Protein AF-A0A529LZF2-F1 (afdb_monomer)

Nearest PDB structures (foldseek):
  2zdi-assembly1_B-2  TM=4.852E-01  e=1.519E+00  Pyrococcus horikoshii
  6nrd-assembly1_4  TM=4.514E-01  e=8.876E+00  Homo sapiens
  2zqm-assembly1_A  TM=4.379E-01  e=7.890E+00  Thermococcus sp. JCM 11816
  6nrb-assembly1_4  TM=4.144E-01  e=8.876E+00  Homo sapiens

Structure (mmCIF, N/CA/C/O backbone):
data_AF-A0A529LZF2-F1
#
_entry.id   AF-A0A529LZF2-F1
#
loop_
_atom_site.group_PDB
_atom_site.id
_atom_site.type_symbol
_atom_site.label_atom_id
_atom_site.label_alt_id
_atom_site.label_comp_id
_atom_site.label_asym_id
_atom_site.label_entity_id
_atom_site.label_seq_id
_atom_site.pdbx_PDB_ins_code
_atom_site.Cartn_x
_atom_site.Cartn_y
_atom_site.Cartn_z
_atom_site.occupancy
_atom_site.B_iso_or_equiv
_atom_site.auth_seq_id
_atom_site.auth_comp_id
_atom_site.auth_asym_id
_atom_site.auth_atom_id
_atom_site.pdbx_PDB_model_num
ATOM 1 N N . ASP A 1 1 ? 18.436 10.288 -7.969 1.00 69.75 1 ASP A N 1
ATOM 2 C CA . ASP A 1 1 ? 17.925 9.027 -7.411 1.00 69.75 1 ASP A CA 1
ATOM 3 C C . ASP A 1 1 ? 16.428 8.947 -7.700 1.00 69.75 1 ASP A C 1
ATOM 5 O O . ASP A 1 1 ? 15.768 9.972 -7.554 1.00 69.75 1 ASP A O 1
ATOM 9 N N . ILE A 1 2 ? 15.916 7.819 -8.208 1.00 83.69 2 ILE A N 1
ATOM 10 C CA . ILE A 1 2 ? 14.491 7.667 -8.571 1.00 83.69 2 ILE A CA 1
ATOM 11 C C . ILE A 1 2 ? 13.779 6.955 -7.420 1.00 83.69 2 ILE A C 1
ATOM 13 O O . ILE A 1 2 ? 14.070 5.805 -7.110 1.00 83.69 2 ILE A O 1
ATOM 17 N N . THR A 1 3 ? 12.810 7.616 -6.784 1.00 89.38 3 THR A N 1
ATOM 18 C CA . THR A 1 3 ? 12.023 6.998 -5.705 1.00 89.38 3 THR A CA 1
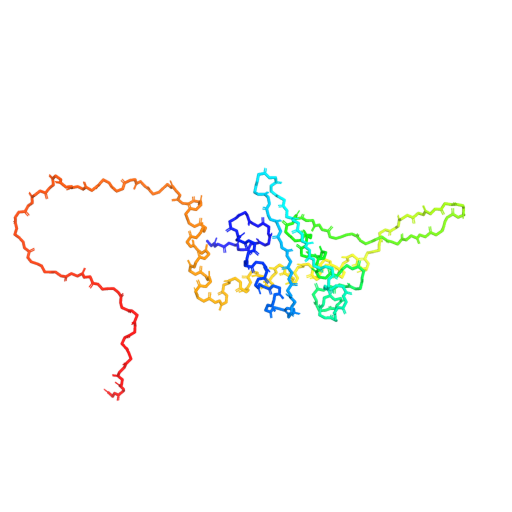ATOM 19 C C . THR A 1 3 ? 10.693 6.469 -6.241 1.00 89.38 3 THR A C 1
ATOM 21 O O . THR A 1 3 ? 9.780 7.242 -6.532 1.00 89.38 3 THR A O 1
ATOM 24 N N . ALA A 1 4 ? 10.561 5.145 -6.327 1.00 92.81 4 ALA A N 1
ATOM 25 C CA . ALA A 1 4 ? 9.322 4.470 -6.710 1.00 92.81 4 ALA A CA 1
ATOM 26 C C . ALA A 1 4 ? 8.347 4.385 -5.524 1.00 92.81 4 ALA A C 1
ATOM 28 O O . ALA A 1 4 ? 8.462 3.515 -4.662 1.00 92.81 4 ALA A O 1
ATOM 29 N N . ARG A 1 5 ? 7.396 5.323 -5.464 1.00 94.62 5 ARG A N 1
ATOM 30 C CA . ARG A 1 5 ? 6.347 5.363 -4.432 1.00 94.62 5 ARG A CA 1
ATOM 31 C C . ARG A 1 5 ? 5.035 4.820 -4.984 1.00 94.62 5 ARG A C 1
ATOM 33 O O . ARG A 1 5 ? 4.639 5.202 -6.081 1.00 94.62 5 ARG A O 1
ATOM 40 N N . LEU A 1 6 ? 4.322 4.014 -4.196 1.00 95.31 6 LEU A N 1
ATOM 41 C CA . LEU A 1 6 ? 2.918 3.698 -4.480 1.00 95.31 6 LEU A CA 1
ATOM 42 C C . LEU A 1 6 ? 2.128 5.007 -4.643 1.00 95.31 6 LEU A C 1
ATOM 44 O O . LEU A 1 6 ? 2.252 5.906 -3.812 1.00 95.31 6 LEU A O 1
ATOM 48 N N . GLY A 1 7 ? 1.371 5.114 -5.737 1.00 92.38 7 GLY A N 1
ATOM 49 C CA . GLY A 1 7 ? 0.606 6.309 -6.104 1.00 92.38 7 GLY A CA 1
ATOM 50 C C . GLY A 1 7 ? 1.356 7.300 -6.998 1.00 92.38 7 GLY A C 1
ATOM 51 O O . GLY A 1 7 ? 0.771 8.295 -7.420 1.00 92.38 7 GLY A O 1
ATOM 52 N N . ALA A 1 8 ? 2.632 7.057 -7.321 1.00 91.81 8 ALA A N 1
ATOM 53 C CA . ALA A 1 8 ? 3.347 7.904 -8.268 1.00 91.81 8 ALA A CA 1
ATOM 54 C C . ALA A 1 8 ? 2.737 7.774 -9.682 1.00 91.81 8 ALA A C 1
ATOM 56 O O . ALA A 1 8 ? 2.577 6.654 -10.169 1.00 91.81 8 ALA A O 1
ATOM 57 N N . PRO A 1 9 ? 2.439 8.889 -10.377 1.00 89.31 9 PRO A N 1
ATOM 58 C CA . PRO A 1 9 ? 1.658 8.873 -11.621 1.00 89.31 9 PRO A CA 1
ATOM 59 C C . PRO A 1 9 ? 2.379 8.199 -12.796 1.00 89.31 9 PRO A C 1
ATOM 61 O O . PRO A 1 9 ? 1.740 7.794 -13.761 1.00 89.31 9 PRO A O 1
ATOM 64 N N . TRP A 1 10 ? 3.705 8.075 -12.714 1.00 90.75 10 TRP A N 1
ATOM 65 C CA . TRP A 1 10 ? 4.535 7.416 -13.720 1.00 90.75 10 TRP A CA 1
ATOM 66 C C . TRP A 1 10 ? 4.584 5.891 -13.562 1.00 90.75 10 TRP A C 1
ATOM 68 O O . TRP A 1 10 ? 5.069 5.203 -14.456 1.00 90.75 10 TRP A O 1
ATOM 78 N N . ILE A 1 11 ? 4.107 5.351 -12.436 1.00 93.62 11 ILE A N 1
ATOM 79 C CA . ILE A 1 11 ? 4.094 3.909 -12.195 1.00 93.62 11 ILE A CA 1
ATOM 80 C C . ILE A 1 11 ? 2.854 3.309 -12.863 1.00 93.62 11 ILE A C 1
ATOM 82 O O . ILE A 1 11 ? 1.737 3.718 -12.548 1.00 93.62 11 ILE A O 1
ATOM 86 N N . PRO A 1 12 ? 3.003 2.317 -13.754 1.00 94.12 12 PRO A N 1
ATOM 87 C CA . PRO A 1 12 ? 1.859 1.652 -14.362 1.00 94.12 12 PRO A CA 1
ATOM 88 C C . PRO A 1 12 ? 1.051 0.833 -13.345 1.00 94.12 12 PRO A C 1
ATOM 90 O O . PRO A 1 12 ? 1.609 0.158 -12.480 1.00 94.12 12 PRO A O 1
ATOM 93 N N . ALA A 1 13 ? -0.276 0.789 -13.506 1.00 95.25 13 ALA A N 1
ATOM 94 C CA . ALA A 1 13 ? -1.140 -0.062 -12.678 1.00 95.25 13 ALA A CA 1
ATOM 95 C C . ALA A 1 13 ? -0.770 -1.555 -12.773 1.00 95.25 13 ALA A C 1
ATOM 97 O O . ALA A 1 13 ? -0.900 -2.289 -11.795 1.00 95.25 13 ALA A O 1
ATOM 98 N N . THR A 1 14 ? -0.244 -1.994 -13.921 1.00 96.31 14 THR A N 1
ATOM 99 C CA . THR A 1 14 ? 0.232 -3.367 -14.139 1.00 96.31 14 THR A CA 1
ATOM 100 C C . THR A 1 14 ? 1.352 -3.768 -13.187 1.00 96.31 14 THR A C 1
ATOM 102 O O . THR A 1 14 ? 1.396 -4.917 -12.762 1.00 96.31 14 THR A O 1
ATOM 105 N N . ASP A 1 15 ? 2.235 -2.837 -12.821 1.00 97.31 15 ASP A N 1
ATOM 106 C CA . ASP A 1 15 ? 3.330 -3.102 -11.885 1.00 97.31 15 ASP A CA 1
ATOM 107 C C . ASP A 1 15 ? 2.811 -3.290 -10.463 1.00 97.31 15 ASP A C 1
ATOM 109 O O . ASP A 1 15 ? 3.283 -4.157 -9.736 1.00 97.31 15 ASP A O 1
ATOM 113 N N . VAL A 1 16 ? 1.782 -2.535 -10.079 1.00 97.62 16 VAL A N 1
ATOM 114 C CA . VAL A 1 16 ? 1.139 -2.705 -8.774 1.00 97.62 16 VAL A CA 1
ATOM 115 C C . VAL A 1 16 ? 0.395 -4.045 -8.705 1.00 97.62 16 VAL A C 1
ATOM 117 O O . VAL A 1 16 ? 0.478 -4.741 -7.695 1.00 97.62 16 VAL A O 1
ATOM 120 N N . VAL A 1 17 ? -0.278 -4.453 -9.788 1.00 98.06 17 VAL A N 1
ATOM 121 C CA . VAL A 1 17 ? -0.912 -5.782 -9.885 1.00 98.06 17 VAL A CA 1
ATOM 122 C C . VAL A 1 17 ? 0.133 -6.900 -9.804 1.00 98.06 17 VAL A C 1
ATOM 124 O O . VAL A 1 17 ? -0.060 -7.857 -9.055 1.00 98.06 17 VAL A O 1
ATOM 127 N N . ALA A 1 18 ? 1.249 -6.776 -10.530 1.00 98.19 18 ALA A N 1
ATOM 128 C CA . ALA A 1 18 ? 2.340 -7.750 -10.498 1.00 98.19 18 ALA A CA 1
ATOM 129 C C . ALA A 1 18 ? 2.960 -7.864 -9.100 1.00 98.19 18 ALA A C 1
ATOM 131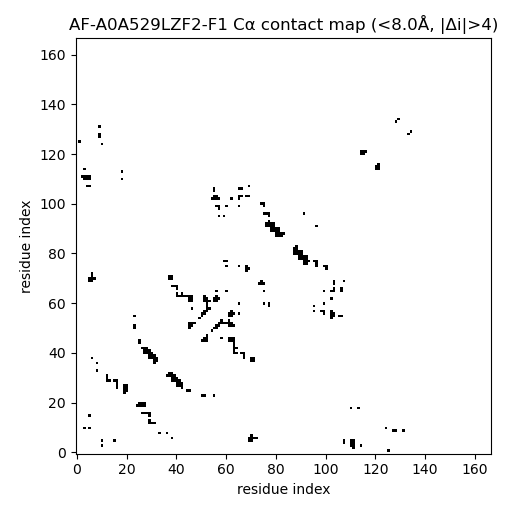 O O . ALA A 1 18 ? 3.126 -8.972 -8.596 1.00 98.19 18 ALA A O 1
ATOM 132 N N . PHE A 1 19 ? 3.195 -6.734 -8.427 1.00 98.25 19 PHE A N 1
ATOM 133 C CA . PHE A 1 19 ? 3.676 -6.721 -7.050 1.00 98.25 19 PHE A CA 1
ATOM 134 C C . PHE A 1 19 ? 2.754 -7.506 -6.113 1.00 98.25 19 PHE A C 1
ATOM 136 O O . PHE A 1 19 ? 3.232 -8.334 -5.340 1.00 98.25 19 PHE A O 1
ATOM 143 N N . VAL A 1 20 ? 1.437 -7.294 -6.183 1.00 98.12 20 VAL A N 1
ATOM 144 C CA . VAL A 1 20 ? 0.476 -8.015 -5.328 1.00 98.12 20 VAL A CA 1
ATOM 145 C C . VAL A 1 20 ? 0.438 -9.506 -5.659 1.00 98.12 20 VAL A C 1
ATOM 147 O O . VAL A 1 20 ? 0.395 -10.336 -4.749 1.00 98.12 20 VAL A O 1
ATOM 150 N N . LYS A 1 21 ? 0.528 -9.861 -6.943 1.00 97.69 21 LYS A N 1
ATOM 151 C CA . LYS A 1 21 ? 0.598 -11.259 -7.372 1.00 97.69 21 LYS A CA 1
ATOM 152 C C . LYS A 1 21 ? 1.850 -11.958 -6.841 1.00 97.69 21 LYS A C 1
ATOM 154 O O . LYS A 1 21 ? 1.739 -13.059 -6.313 1.00 97.69 21 LYS A O 1
ATOM 159 N N . GLU A 1 22 ? 3.014 -11.323 -6.935 1.00 97.56 22 GLU A N 1
ATOM 160 C CA . GLU A 1 22 ? 4.291 -11.894 -6.486 1.00 97.56 22 GLU A CA 1
ATOM 161 C C . GLU A 1 22 ? 4.422 -11.938 -4.956 1.00 97.56 22 GLU A C 1
ATOM 163 O O . GLU A 1 22 ? 4.930 -12.916 -4.414 1.00 97.56 22 GLU A O 1
ATOM 168 N N . SER A 1 23 ? 3.956 -10.905 -4.248 1.00 96.19 23 SER A N 1
ATOM 169 C CA . SER A 1 23 ? 4.118 -10.793 -2.789 1.00 96.19 23 SER A CA 1
ATOM 170 C C . SER A 1 23 ? 3.032 -11.505 -1.982 1.00 96.19 23 SER A C 1
ATOM 172 O O . SER A 1 23 ? 3.300 -11.961 -0.872 1.00 96.19 23 SER A O 1
ATOM 174 N N . MET A 1 24 ? 1.808 -11.592 -2.511 1.00 96.25 24 MET A N 1
ATOM 175 C CA . MET A 1 24 ? 0.643 -12.107 -1.779 1.00 96.25 24 MET A CA 1
ATOM 176 C C . MET A 1 24 ? -0.022 -13.303 -2.469 1.00 96.25 24 MET A C 1
ATOM 178 O O . MET A 1 24 ? -0.969 -13.862 -1.918 1.00 96.25 24 MET A O 1
ATOM 182 N N . GLY A 1 25 ? 0.422 -13.688 -3.672 1.00 95.88 25 GLY A N 1
ATOM 183 C CA . GLY A 1 25 ? -0.176 -14.789 -4.433 1.00 95.88 25 GLY A CA 1
ATOM 184 C C . GLY A 1 25 ? -1.605 -14.507 -4.911 1.00 95.88 25 GLY A C 1
ATOM 185 O O . GLY A 1 25 ? -2.349 -15.443 -5.193 1.00 95.88 25 GLY A O 1
ATOM 186 N N . ALA A 1 26 ? -2.011 -13.235 -4.971 1.00 95.88 26 ALA A N 1
ATOM 187 C CA . ALA A 1 26 ? -3.382 -12.830 -5.262 1.00 95.88 26 ALA A CA 1
ATOM 188 C C . ALA A 1 26 ? -3.474 -12.022 -6.559 1.00 95.88 26 ALA A C 1
ATOM 190 O O . ALA A 1 26 ? -2.678 -11.119 -6.809 1.00 95.88 26 ALA A O 1
ATOM 191 N N . GLU A 1 27 ? -4.492 -12.303 -7.368 1.00 95.50 27 GLU A N 1
ATOM 192 C CA . GLU A 1 27 ? -4.816 -11.493 -8.542 1.00 95.50 27 GLU A CA 1
ATOM 193 C C . GLU A 1 27 ? -5.820 -10.420 -8.153 1.00 95.50 27 GLU A C 1
ATOM 195 O O . GLU A 1 27 ? -6.852 -10.748 -7.580 1.00 95.50 27 GLU A O 1
ATOM 200 N N . ILE A 1 28 ? -5.531 -9.155 -8.455 1.00 96.88 28 ILE A N 1
ATOM 201 C CA . ILE A 1 28 ? -6.375 -7.994 -8.138 1.00 96.88 28 ILE A CA 1
ATOM 202 C C . ILE A 1 28 ? -6.618 -7.156 -9.395 1.00 96.88 28 ILE A C 1
ATOM 204 O O . ILE A 1 28 ? -5.915 -7.318 -10.394 1.00 96.88 28 ILE A O 1
ATOM 208 N N . LYS A 1 29 ? -7.571 -6.219 -9.339 1.00 97.44 29 LYS A N 1
ATOM 209 C CA . LYS A 1 29 ? -7.741 -5.204 -10.389 1.00 97.44 29 LYS A CA 1
ATOM 210 C C . LYS A 1 29 ? -7.473 -3.815 -9.834 1.00 97.44 29 LYS A C 1
ATOM 212 O O . LYS A 1 29 ? -7.839 -3.503 -8.701 1.00 97.44 29 LYS A O 1
ATOM 217 N N . ILE A 1 30 ? -6.815 -2.989 -10.639 1.00 95.69 30 ILE A N 1
ATOM 218 C CA . ILE A 1 30 ? -6.505 -1.601 -10.307 1.00 95.69 30 ILE A CA 1
ATOM 219 C C . ILE A 1 30 ? -6.906 -0.726 -11.483 1.00 95.69 30 ILE A C 1
ATOM 221 O O . ILE A 1 30 ? -6.522 -0.994 -12.622 1.00 95.69 30 ILE A O 1
ATOM 225 N N . HIS A 1 31 ? -7.629 0.344 -11.180 1.00 92.88 31 HIS A N 1
ATOM 226 C CA . HIS A 1 31 ? -7.957 1.403 -12.122 1.00 92.88 31 HIS A CA 1
ATOM 227 C C . HIS A 1 31 ? -7.250 2.685 -11.680 1.00 92.88 31 HIS A C 1
ATOM 229 O O . HIS A 1 31 ? -7.417 3.124 -10.543 1.00 92.88 31 HIS A O 1
ATOM 235 N N . HIS A 1 32 ? -6.447 3.265 -12.568 1.00 91.31 32 HIS A N 1
ATOM 236 C CA . HIS A 1 32 ? -5.792 4.555 -12.359 1.00 91.31 32 HIS A CA 1
ATOM 237 C C . HIS A 1 32 ? -6.465 5.587 -13.260 1.00 91.31 32 HIS A C 1
ATOM 239 O O . HIS A 1 32 ? -6.605 5.343 -14.458 1.00 91.31 32 HIS A O 1
ATOM 245 N N . MET A 1 33 ? -6.880 6.712 -12.681 1.00 88.31 33 MET A N 1
ATOM 246 C CA . MET A 1 33 ? -7.426 7.867 -13.393 1.00 88.31 33 MET A CA 1
ATOM 247 C C . MET A 1 33 ? -6.425 9.025 -13.270 1.00 88.31 33 MET A C 1
ATOM 249 O O . MET A 1 33 ? -6.472 9.762 -12.276 1.00 88.31 33 MET A O 1
ATOM 253 N N . PRO A 1 34 ? -5.490 9.179 -14.229 1.00 81.56 34 PRO A N 1
ATOM 254 C CA . PRO A 1 34 ? -4.432 10.185 -14.153 1.00 81.56 34 PRO A CA 1
ATOM 255 C C . PRO A 1 34 ? -4.965 11.616 -14.016 1.00 81.56 34 PRO A C 1
ATOM 257 O O . PRO A 1 34 ? -4.374 12.424 -13.304 1.00 81.56 34 PRO A O 1
ATOM 260 N N . GLU A 1 35 ? -6.104 11.922 -14.642 1.00 81.19 35 GLU A N 1
ATOM 261 C CA . GLU A 1 35 ? -6.732 13.250 -14.648 1.00 81.19 35 GLU A CA 1
ATOM 262 C C . GLU A 1 35 ? -7.224 13.671 -13.259 1.00 81.19 35 GLU A C 1
ATOM 264 O O . GLU A 1 35 ? -7.315 14.860 -12.959 1.00 81.19 35 GLU A O 1
ATOM 269 N N . LEU A 1 36 ? -7.545 12.691 -12.412 1.00 81.62 36 LEU A N 1
ATOM 270 C CA . LEU A 1 36 ? -8.044 12.892 -11.053 1.00 81.62 36 LEU A CA 1
ATOM 271 C C . LEU A 1 36 ? -7.005 12.527 -9.988 1.00 81.62 36 LEU A C 1
ATOM 273 O O . LEU A 1 36 ? -7.321 12.574 -8.799 1.00 81.62 36 LEU A O 1
ATOM 277 N N . ALA A 1 37 ? -5.797 12.130 -10.408 1.00 83.12 37 ALA A N 1
ATOM 278 C CA . ALA A 1 37 ? -4.753 11.577 -9.548 1.00 83.12 37 ALA A CA 1
ATOM 279 C C . ALA A 1 37 ? -5.292 10.507 -8.576 1.00 83.12 37 ALA A C 1
ATOM 281 O O . ALA A 1 37 ? -4.889 10.446 -7.412 1.00 83.12 37 ALA A O 1
ATOM 282 N N . SER A 1 38 ? -6.246 9.693 -9.039 1.00 89.44 38 SER A N 1
ATOM 283 C CA . SER A 1 38 ? -7.001 8.777 -8.188 1.00 89.44 38 SER A CA 1
ATOM 284 C C . SER A 1 38 ? -6.833 7.327 -8.620 1.00 89.44 38 SER A C 1
ATOM 286 O O . SER A 1 38 ? -6.703 6.999 -9.803 1.00 89.44 38 SER A O 1
ATOM 288 N N . TRP A 1 39 ? -6.822 6.447 -7.622 1.00 95.44 39 TRP A N 1
ATOM 289 C CA . TRP A 1 39 ? -6.635 5.016 -7.801 1.00 95.44 39 TRP A CA 1
ATOM 290 C C . TRP A 1 39 ? -7.782 4.255 -7.146 1.00 95.44 39 TRP A C 1
ATOM 292 O O . TRP A 1 39 ? -8.065 4.439 -5.959 1.00 95.44 39 TRP A O 1
ATOM 302 N N . THR A 1 40 ? -8.410 3.355 -7.895 1.00 95.69 40 THR A N 1
ATOM 303 C CA . THR A 1 40 ? -9.388 2.394 -7.377 1.00 95.69 40 THR A CA 1
ATOM 304 C C . THR A 1 40 ? -8.764 1.007 -7.335 1.00 95.69 40 THR A C 1
ATOM 306 O O . THR A 1 40 ? -8.148 0.564 -8.303 1.00 95.69 40 THR A O 1
ATOM 309 N N . VAL A 1 41 ? -8.926 0.326 -6.201 1.00 97.19 41 VAL A N 1
ATOM 310 C CA . VAL A 1 41 ? -8.357 -0.999 -5.943 1.00 97.19 41 VAL A CA 1
ATOM 311 C C . VAL A 1 41 ? -9.485 -1.988 -5.684 1.00 97.19 41 VAL A C 1
ATOM 313 O O . VAL A 1 41 ? -10.217 -1.863 -4.704 1.00 97.19 41 VAL A O 1
ATOM 316 N N . GLU A 1 42 ? -9.594 -3.005 -6.530 1.00 97.50 42 GLU A N 1
ATOM 317 C CA . GLU A 1 42 ? -10.486 -4.146 -6.339 1.00 97.50 42 GLU A CA 1
ATOM 318 C C . GLU A 1 42 ? -9.670 -5.339 -5.832 1.00 97.50 42 GLU A C 1
ATOM 320 O O . GLU A 1 42 ? -9.123 -6.137 -6.600 1.00 97.50 42 GLU A O 1
ATOM 325 N N . ALA A 1 43 ? -9.559 -5.429 -4.506 1.00 96.19 43 ALA A N 1
ATOM 326 C CA . ALA A 1 43 ? -8.733 -6.425 -3.823 1.00 96.19 43 ALA A CA 1
ATOM 327 C C . ALA A 1 43 ? -9.409 -7.004 -2.566 1.00 96.19 43 ALA A C 1
ATOM 329 O O . ALA A 1 43 ? -8.741 -7.334 -1.583 1.00 96.19 43 ALA A O 1
ATOM 330 N N . ARG A 1 44 ? -10.746 -7.113 -2.570 1.00 94.19 44 ARG A N 1
ATOM 331 C CA . ARG A 1 44 ? -11.542 -7.621 -1.433 1.00 94.19 44 ARG A CA 1
ATOM 332 C C . ARG A 1 44 ? -11.113 -9.026 -0.992 1.00 94.19 44 ARG A C 1
ATOM 334 O O . ARG A 1 44 ? -11.133 -9.332 0.193 1.00 94.19 44 ARG A O 1
ATOM 341 N N . GLN A 1 45 ? -10.653 -9.837 -1.936 1.00 94.88 45 GLN A N 1
ATOM 342 C CA . GLN A 1 45 ? -10.092 -11.168 -1.734 1.00 94.88 45 GLN A CA 1
ATOM 343 C C . GLN A 1 45 ? -8.891 -11.211 -0.789 1.00 94.88 45 GLN A C 1
ATOM 345 O O . GLN A 1 45 ? -8.689 -12.216 -0.113 1.00 94.88 45 GLN A O 1
ATOM 350 N N . LEU A 1 46 ? -8.142 -10.112 -0.659 1.00 95.94 46 LEU A N 1
ATOM 351 C CA . LEU A 1 46 ? -7.062 -10.020 0.322 1.00 95.94 46 LEU A CA 1
ATOM 352 C C . LEU A 1 46 ? -7.582 -10.039 1.769 1.00 95.94 46 LEU A C 1
ATOM 354 O O . LEU A 1 46 ? -6.829 -10.375 2.673 1.00 95.94 46 LEU A O 1
ATOM 358 N N . GLY A 1 47 ? -8.858 -9.719 2.000 1.00 96.00 47 GLY A N 1
ATOM 359 C CA . GLY A 1 47 ? -9.493 -9.833 3.314 1.00 96.00 47 GLY A CA 1
ATOM 360 C C . GLY A 1 47 ? -9.824 -11.270 3.732 1.00 96.00 47 GLY A C 1
ATOM 361 O O . GLY A 1 47 ? -10.225 -11.483 4.871 1.00 96.00 47 GLY A O 1
ATOM 362 N N . TRP A 1 48 ? -9.669 -12.257 2.843 1.00 95.31 48 TRP A N 1
ATOM 363 C CA . TRP A 1 48 ? -9.994 -13.665 3.122 1.00 95.31 48 TRP A CA 1
ATOM 364 C C . TRP A 1 48 ? -8.768 -14.577 3.191 1.00 95.31 48 TRP A C 1
ATOM 366 O O . TRP A 1 48 ? -8.907 -15.765 3.472 1.00 95.31 48 TRP A O 1
ATOM 376 N N . ILE A 1 49 ? -7.571 -14.044 2.937 1.00 95.75 49 ILE A N 1
ATOM 377 C CA . ILE A 1 49 ? -6.321 -14.806 2.978 1.00 95.75 49 ILE A CA 1
ATOM 378 C C . ILE A 1 49 ? -5.445 -14.322 4.132 1.00 95.75 49 ILE A C 1
ATOM 380 O O . ILE A 1 49 ? -5.341 -13.122 4.385 1.00 95.75 49 ILE A O 1
ATOM 384 N N . ALA A 1 50 ? -4.754 -15.251 4.793 1.00 95.19 50 ALA A N 1
ATOM 385 C CA . ALA A 1 50 ? -3.895 -14.939 5.938 1.00 95.19 50 ALA A CA 1
ATOM 386 C C . ALA A 1 50 ? -2.784 -13.930 5.591 1.00 95.19 50 ALA A C 1
ATOM 388 O O . ALA A 1 50 ? -2.467 -13.046 6.387 1.00 95.19 50 ALA A O 1
ATOM 389 N N . ALA A 1 51 ? -2.237 -14.006 4.372 1.00 96.06 51 ALA A N 1
ATOM 390 C CA . ALA A 1 51 ? -1.253 -13.039 3.892 1.00 96.06 51 ALA A CA 1
ATOM 391 C C . ALA A 1 51 ? -1.801 -11.599 3.936 1.00 96.06 51 ALA A C 1
ATOM 393 O O . ALA A 1 51 ? -1.102 -10.679 4.352 1.00 96.06 51 ALA A O 1
ATOM 394 N N . GLY A 1 52 ? -3.068 -11.394 3.569 1.00 96.19 52 GLY A N 1
ATOM 395 C CA . GLY A 1 52 ? -3.681 -10.072 3.489 1.00 96.19 52 GLY A CA 1
ATOM 396 C C . GLY A 1 52 ? -4.221 -9.538 4.818 1.00 96.19 52 GLY A C 1
ATOM 397 O O . GLY A 1 52 ? -4.326 -8.323 4.967 1.00 96.19 52 GLY A O 1
ATOM 398 N N . THR A 1 53 ? -4.511 -10.399 5.796 1.00 97.44 53 THR A N 1
ATOM 399 C CA . THR A 1 53 ? -5.032 -9.997 7.118 1.00 97.44 53 THR A CA 1
ATOM 400 C C . THR A 1 53 ? -3.999 -10.047 8.243 1.00 97.44 53 THR A C 1
ATOM 402 O O . THR A 1 53 ? -4.264 -9.540 9.329 1.00 97.44 53 THR A O 1
ATOM 405 N N . SER A 1 54 ? -2.817 -10.623 8.004 1.00 95.44 54 SER A N 1
ATOM 406 C CA . SER A 1 54 ? -1.757 -10.726 9.013 1.00 95.44 54 SER A CA 1
ATOM 407 C C . SER A 1 54 ? -0.408 -10.229 8.504 1.00 95.44 54 SER A C 1
ATOM 409 O O . SER A 1 54 ? 0.231 -9.380 9.129 1.00 95.44 54 SER A O 1
ATOM 411 N N . GLU A 1 55 ? 0.061 -10.716 7.355 1.00 97.25 55 GLU A N 1
ATOM 412 C CA . GLU A 1 55 ? 1.407 -10.376 6.892 1.00 97.25 55 GLU A CA 1
ATOM 413 C C . GLU A 1 55 ? 1.487 -8.953 6.321 1.00 97.25 55 GLU A C 1
ATOM 415 O O . GLU A 1 55 ? 2.403 -8.192 6.666 1.00 97.25 55 GLU A O 1
ATOM 420 N N . TRP A 1 56 ? 0.535 -8.621 5.452 1.00 98.12 56 TRP A N 1
ATOM 421 C CA . TRP A 1 56 ? 0.469 -7.390 4.662 1.00 98.12 56 TRP A CA 1
ATOM 422 C C . TRP A 1 56 ? -0.638 -6.436 5.114 1.00 98.12 56 TRP A C 1
ATOM 424 O O . TRP A 1 56 ? -0.752 -5.333 4.586 1.00 98.12 56 TRP A O 1
ATOM 434 N N . GLY A 1 57 ? -1.432 -6.845 6.098 1.00 98.00 57 GLY A N 1
ATOM 435 C CA . GLY A 1 57 ? -2.487 -6.040 6.693 1.00 98.00 57 GLY A CA 1
ATOM 436 C C . GLY A 1 57 ? -2.791 -6.471 8.1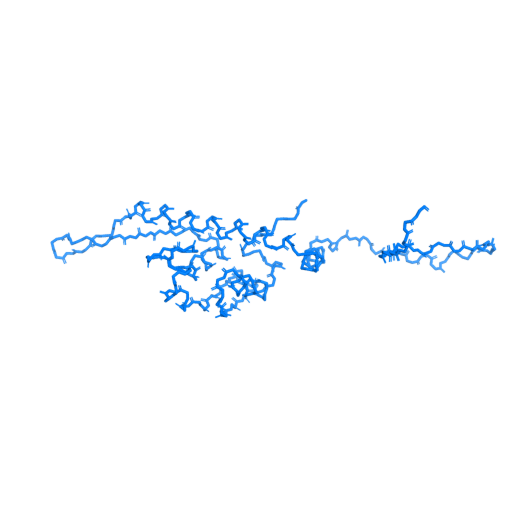15 1.00 98.00 57 GLY A C 1
ATOM 437 O O . GLY A 1 57 ? -2.002 -7.175 8.747 1.00 98.00 57 GLY A O 1
ATOM 438 N N . THR A 1 58 ? -3.930 -6.010 8.608 1.00 98.00 58 THR A N 1
ATOM 439 C CA . THR A 1 58 ? -4.505 -6.411 9.891 1.00 98.00 58 THR A CA 1
ATOM 440 C C . THR A 1 58 ? -5.912 -6.954 9.662 1.00 98.00 58 THR A C 1
ATOM 442 O O . THR A 1 58 ? -6.496 -6.767 8.592 1.00 98.00 58 THR A O 1
ATOM 445 N N . GLU A 1 59 ? -6.490 -7.599 10.674 1.00 96.00 59 GLU A N 1
ATOM 446 C CA . GLU A 1 59 ? -7.874 -8.083 10.615 1.00 96.00 59 GLU A CA 1
ATOM 447 C C . GLU 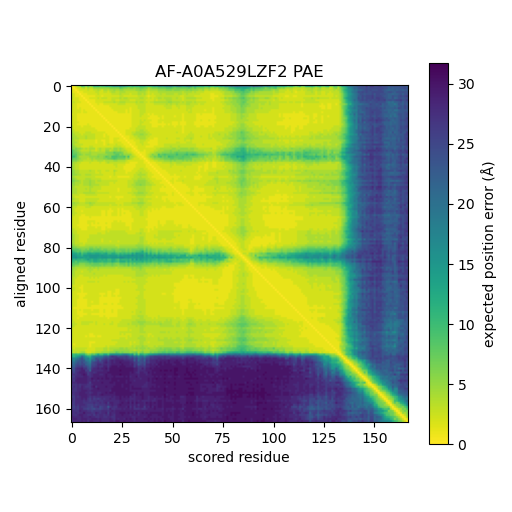A 1 59 ? -8.872 -6.945 10.340 1.00 96.00 59 GLU A C 1
ATOM 449 O O . GLU A 1 59 ? -9.837 -7.115 9.601 1.00 96.00 59 GLU A O 1
ATOM 454 N N . ARG A 1 60 ? -8.603 -5.753 10.885 1.00 96.75 60 ARG A N 1
ATOM 455 C CA . ARG A 1 60 ? -9.473 -4.572 10.771 1.00 96.75 60 ARG A CA 1
ATOM 456 C C . ARG A 1 60 ? -9.138 -3.644 9.604 1.00 96.75 60 ARG A C 1
ATOM 458 O O . ARG A 1 60 ? -9.881 -2.695 9.359 1.00 96.75 60 ARG A O 1
ATOM 465 N N . ARG A 1 61 ? -8.010 -3.870 8.929 1.00 98.06 61 ARG A N 1
ATOM 466 C CA . ARG A 1 61 ? -7.574 -3.123 7.746 1.00 98.06 61 ARG A CA 1
ATOM 467 C C . ARG A 1 61 ? -6.716 -4.033 6.877 1.00 98.06 61 ARG A C 1
ATOM 469 O O . ARG A 1 61 ? -5.495 -4.113 7.045 1.00 98.06 61 ARG A O 1
ATOM 476 N N . HIS A 1 62 ? -7.359 -4.760 5.973 1.00 98.38 62 HIS A N 1
ATOM 477 C CA . HIS A 1 62 ? -6.670 -5.781 5.189 1.00 98.38 62 HIS A CA 1
ATOM 478 C C . HIS A 1 62 ? -5.759 -5.150 4.121 1.00 98.38 62 HIS A C 1
ATOM 480 O O . HIS A 1 62 ? -5.882 -3.976 3.767 1.00 98.38 62 HIS A O 1
ATOM 486 N N . ALA A 1 63 ? -4.845 -5.941 3.558 1.00 98.31 63 ALA A N 1
ATOM 487 C CA . ALA A 1 63 ? -3.803 -5.464 2.645 1.00 98.31 63 ALA A CA 1
ATOM 488 C C . ALA A 1 63 ? -4.335 -4.710 1.412 1.00 98.31 63 ALA A C 1
ATOM 490 O O . ALA A 1 63 ? -3.689 -3.788 0.927 1.00 98.31 63 ALA A O 1
ATOM 491 N N . GLY A 1 64 ? -5.528 -5.063 0.923 1.00 98.12 64 GLY A N 1
ATOM 492 C CA . GLY A 1 64 ? -6.182 -4.365 -0.189 1.00 98.12 64 GLY A CA 1
ATOM 493 C C . GLY A 1 64 ? -6.601 -2.936 0.163 1.00 98.12 64 GLY A C 1
ATOM 494 O O . GLY A 1 64 ? -6.424 -2.027 -0.645 1.00 98.12 64 GLY A O 1
ATOM 495 N N . GLU A 1 65 ? -7.091 -2.717 1.385 1.00 98.44 65 GLU A N 1
ATOM 496 C CA . GLU A 1 65 ? -7.409 -1.376 1.881 1.00 98.44 65 GLU A CA 1
ATOM 497 C C . GLU A 1 65 ? -6.140 -0.562 2.125 1.00 98.44 65 GLU A C 1
ATOM 499 O O . GLU A 1 65 ? -6.082 0.604 1.748 1.00 98.44 65 GLU A O 1
ATOM 504 N N . LEU A 1 66 ? -5.096 -1.182 2.685 1.00 98.56 66 LEU A N 1
ATOM 505 C CA . LEU A 1 66 ? -3.804 -0.519 2.876 1.00 98.56 66 LEU A CA 1
ATOM 506 C C . LEU A 1 66 ? -3.119 -0.183 1.549 1.00 98.56 66 LEU A C 1
ATOM 508 O O . LEU A 1 66 ? -2.465 0.851 1.438 1.00 98.56 66 LEU A O 1
ATOM 512 N N . LEU A 1 67 ? -3.290 -1.015 0.521 1.00 98.50 67 LEU A N 1
ATOM 513 C CA . LEU A 1 67 ? -2.834 -0.710 -0.830 1.00 98.50 67 LEU A CA 1
ATOM 514 C C . LEU A 1 67 ? -3.582 0.495 -1.403 1.00 98.50 67 LEU A C 1
ATOM 516 O O . LEU A 1 67 ? -2.951 1.395 -1.956 1.00 98.50 67 LEU A O 1
ATOM 520 N N . ALA A 1 68 ? -4.905 0.552 -1.230 1.00 98.12 68 ALA A N 1
ATOM 521 C CA . ALA A 1 68 ? -5.697 1.716 -1.619 1.00 98.12 68 ALA A CA 1
ATOM 522 C C . ALA A 1 68 ? -5.263 2.980 -0.857 1.00 98.12 68 ALA A C 1
ATOM 524 O O . ALA A 1 68 ? -5.151 4.048 -1.464 1.00 98.12 68 ALA A O 1
ATOM 525 N N . ASP A 1 69 ? -4.966 2.857 0.441 1.00 98.31 69 ASP A N 1
ATOM 526 C CA . ASP A 1 69 ? -4.430 3.943 1.260 1.00 98.31 69 ASP A CA 1
ATOM 527 C C . ASP A 1 69 ? -3.064 4.406 0.734 1.00 98.31 69 ASP A C 1
ATOM 529 O O . ASP A 1 69 ? -2.844 5.603 0.561 1.00 98.31 69 ASP A O 1
ATOM 533 N N . ALA A 1 70 ? -2.1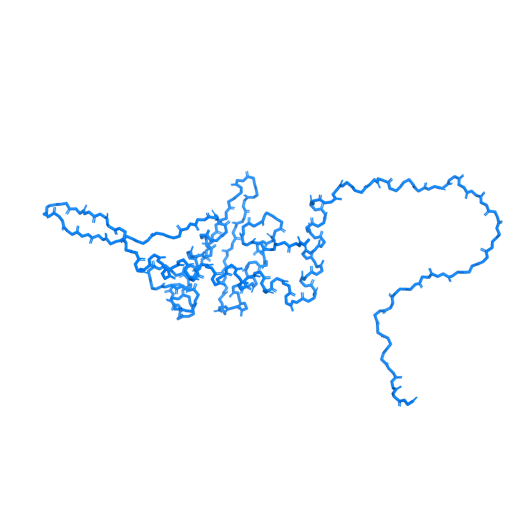62 3.480 0.394 1.00 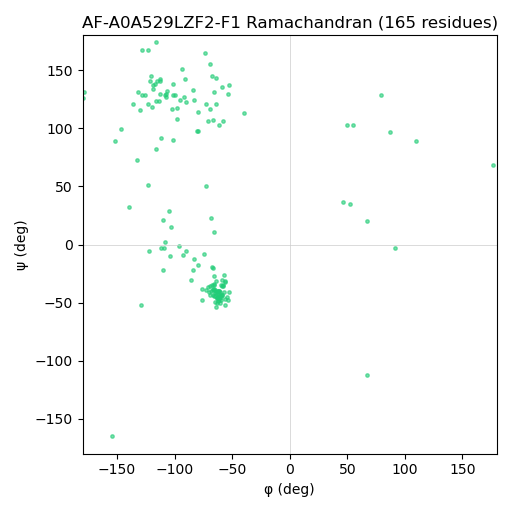97.75 70 ALA A N 1
ATOM 534 C CA . ALA A 1 70 ? -0.848 3.803 -0.152 1.00 97.75 70 ALA A CA 1
ATOM 535 C C . ALA A 1 70 ? -0.937 4.534 -1.499 1.00 97.75 70 ALA A C 1
ATOM 537 O O . ALA A 1 70 ? -0.306 5.577 -1.659 1.00 97.75 70 ALA A O 1
ATOM 538 N N . LEU A 1 71 ? -1.735 4.013 -2.437 1.00 96.94 71 LEU A N 1
ATOM 539 C CA . LEU A 1 71 ? -1.900 4.586 -3.776 1.00 96.94 71 LEU A CA 1
ATOM 540 C C . LEU A 1 71 ? -2.539 5.981 -3.743 1.00 96.94 71 LEU A C 1
ATOM 542 O O . LEU A 1 71 ? -2.211 6.822 -4.572 1.00 96.94 71 LEU A O 1
ATOM 546 N N . ASN A 1 72 ? -3.413 6.244 -2.767 1.00 96.56 72 ASN A N 1
ATOM 547 C CA . ASN A 1 72 ? -4.101 7.528 -2.613 1.00 96.56 72 ASN A CA 1
ATOM 548 C C . ASN A 1 72 ? -3.505 8.409 -1.497 1.00 96.56 72 ASN A C 1
ATOM 550 O O . ASN A 1 72 ? -4.151 9.359 -1.058 1.00 96.56 72 ASN A O 1
ATOM 554 N N . SER A 1 73 ? -2.293 8.103 -1.014 1.00 95.50 73 SER A N 1
ATOM 555 C CA . SER A 1 73 ? -1.600 8.857 0.048 1.00 95.50 73 SER A CA 1
ATOM 556 C C . SER A 1 73 ? -2.420 9.077 1.332 1.00 95.50 73 SER A C 1
ATOM 558 O O . SER A 1 73 ? -2.290 10.103 2.000 1.00 95.50 73 SER A O 1
ATOM 560 N N . ARG A 1 74 ? -3.257 8.106 1.709 1.00 96.81 74 ARG A N 1
ATOM 561 C CA . ARG A 1 74 ? -4.050 8.123 2.944 1.00 96.81 74 ARG A CA 1
ATOM 562 C C . ARG A 1 74 ? -3.315 7.403 4.070 1.00 96.81 74 ARG A C 1
ATOM 564 O O . ARG A 1 74 ? -2.528 6.484 3.844 1.00 96.81 74 ARG A O 1
ATOM 571 N N . VAL A 1 75 ? -3.579 7.838 5.298 1.00 96.88 75 VAL A N 1
ATOM 572 C CA . VAL A 1 75 ? -3.092 7.189 6.520 1.00 96.88 75 VAL A CA 1
ATOM 573 C C . VAL A 1 75 ? -4.282 6.487 7.177 1.00 96.88 75 VAL A C 1
ATOM 575 O O . VAL A 1 75 ? -5.300 7.151 7.391 1.00 96.88 75 VAL A O 1
ATOM 578 N N . PRO A 1 76 ? -4.195 5.180 7.489 1.00 97.69 76 PRO A N 1
ATOM 579 C CA . PRO A 1 76 ? -5.301 4.452 8.090 1.00 97.69 76 PRO A CA 1
ATOM 580 C C . PRO A 1 76 ? -5.623 5.012 9.477 1.00 97.69 76 PRO A C 1
ATOM 582 O O . PRO A 1 76 ? -4.730 5.401 10.232 1.00 97.69 76 PRO A O 1
ATOM 585 N N . GLN A 1 77 ? -6.912 5.037 9.803 1.00 97.81 77 GLN A N 1
ATOM 586 C CA . GLN A 1 77 ? -7.441 5.368 11.122 1.00 97.81 77 GLN A CA 1
ATOM 587 C C . GLN A 1 77 ? -8.538 4.363 11.453 1.00 97.81 77 GLN A C 1
ATOM 589 O O . GLN A 1 77 ? -9.517 4.242 10.714 1.00 97.81 77 GLN A O 1
ATOM 594 N N . ILE A 1 78 ? -8.365 3.636 12.550 1.00 97.94 78 ILE A N 1
ATOM 595 C CA . ILE A 1 78 ? -9.301 2.606 12.994 1.00 97.94 78 ILE A CA 1
ATOM 596 C C . ILE A 1 78 ? -10.041 3.143 14.209 1.00 97.94 78 ILE A C 1
ATOM 598 O O . ILE A 1 78 ? -9.430 3.656 15.142 1.00 97.94 78 ILE A O 1
ATOM 602 N N . PHE A 1 79 ? -11.367 3.049 14.182 1.00 97.50 79 PHE A N 1
ATOM 603 C CA . PHE A 1 79 ? -12.227 3.561 15.242 1.00 97.50 79 PHE A CA 1
ATOM 604 C C . PHE A 1 79 ? -13.025 2.427 15.869 1.00 97.50 79 PHE A C 1
ATOM 606 O O . PHE A 1 79 ? -13.590 1.600 15.154 1.00 97.50 79 PHE A O 1
ATOM 613 N N . ASP A 1 80 ? -13.113 2.453 17.192 1.00 96.81 80 ASP A N 1
ATOM 614 C CA . ASP A 1 80 ? -14.041 1.647 17.968 1.00 96.81 80 ASP A CA 1
ATOM 615 C C . ASP A 1 80 ? -15.338 2.406 18.182 1.00 96.81 80 ASP A C 1
ATOM 617 O O . ASP A 1 80 ? -15.342 3.623 18.391 1.00 96.81 80 ASP A O 1
ATOM 621 N N . THR A 1 81 ? -16.435 1.666 18.142 1.00 95.81 81 THR A N 1
ATOM 622 C CA . THR A 1 81 ? -17.767 2.180 18.429 1.00 95.81 81 THR A CA 1
ATOM 623 C C . THR A 1 81 ? -18.130 1.743 19.837 1.00 95.81 81 THR A C 1
ATOM 625 O O . THR A 1 81 ? -18.194 0.548 20.118 1.00 95.81 81 THR A O 1
ATOM 628 N N . ILE A 1 82 ? -18.310 2.710 20.733 1.00 93.81 82 ILE A N 1
ATOM 629 C CA . ILE A 1 82 ? -18.615 2.457 22.141 1.00 93.81 82 ILE A CA 1
ATOM 630 C C . ILE A 1 82 ? -20.041 2.952 22.411 1.00 93.81 82 ILE A C 1
ATOM 632 O O . ILE A 1 82 ? -20.334 4.105 22.072 1.00 93.81 82 ILE A O 1
ATOM 636 N N . PRO A 1 83 ? -20.913 2.127 23.022 1.00 94.00 83 PRO A N 1
ATOM 637 C CA . PRO A 1 83 ? -22.236 2.567 23.448 1.00 94.00 83 PRO A CA 1
ATOM 638 C C . PRO A 1 83 ? -22.134 3.731 24.440 1.00 94.00 83 PRO A C 1
ATOM 640 O O . PRO A 1 83 ? -21.334 3.685 25.376 1.00 94.00 83 PRO A O 1
ATOM 643 N N . ASP A 1 84 ? -22.964 4.750 24.250 1.00 90.06 84 ASP A N 1
ATOM 644 C CA . ASP A 1 84 ? -23.091 5.919 25.120 1.00 90.06 84 ASP A CA 1
ATOM 645 C C . ASP A 1 84 ? -24.582 6.182 25.397 1.00 90.06 84 ASP A C 1
ATOM 647 O O . ASP A 1 84 ? -25.239 7.048 24.819 1.00 90.06 84 ASP A O 1
ATOM 651 N N . GLY A 1 85 ? -25.175 5.321 26.229 1.00 89.06 85 GLY A N 1
ATOM 652 C CA . GLY A 1 85 ? -26.612 5.340 26.501 1.00 89.06 85 GLY A CA 1
ATOM 653 C C . GLY A 1 85 ? -27.443 4.953 25.273 1.00 89.06 85 GLY A C 1
ATOM 654 O O . GLY A 1 85 ? -27.436 3.795 24.867 1.00 89.06 85 GLY A O 1
ATOM 655 N N . GLN A 1 86 ? -28.195 5.911 24.716 1.00 90.06 86 GLN A N 1
ATOM 656 C CA . GLN A 1 86 ? -28.990 5.721 23.490 1.00 90.06 86 GLN A CA 1
ATOM 657 C C . GLN A 1 86 ? -28.216 6.049 22.204 1.00 90.06 86 GLN A C 1
ATOM 659 O O . GLN A 1 86 ? -28.748 5.857 21.111 1.00 90.06 86 GLN A O 1
ATOM 664 N N . THR A 1 87 ? -26.994 6.570 22.313 1.00 92.50 87 THR A N 1
ATOM 665 C CA . THR A 1 87 ? -26.152 6.922 21.167 1.00 92.50 87 THR A CA 1
ATOM 666 C C . THR A 1 87 ? -24.884 6.074 21.141 1.00 92.50 87 THR A C 1
ATOM 668 O O . THR A 1 87 ? -24.611 5.278 22.039 1.00 92.50 87 THR A O 1
ATOM 671 N N . GLU A 1 88 ? -24.106 6.226 20.074 1.00 93.88 88 GLU A N 1
ATOM 672 C CA . GLU A 1 88 ? -22.793 5.612 19.934 1.00 93.88 88 GLU A CA 1
ATOM 673 C C . GLU A 1 88 ? -21.745 6.702 19.735 1.00 93.88 88 GLU A C 1
ATOM 675 O O . GLU A 1 88 ? -21.961 7.669 18.998 1.00 93.88 88 GLU A O 1
ATOM 680 N N . ARG A 1 89 ? -20.578 6.524 20.357 1.00 94.56 89 ARG A N 1
ATOM 681 C CA . ARG A 1 89 ? -19.415 7.387 20.135 1.00 94.56 89 ARG A CA 1
ATOM 682 C C . ARG A 1 89 ? -18.297 6.614 19.449 1.00 94.56 89 ARG A C 1
ATOM 684 O O . ARG A 1 89 ? -18.024 5.462 19.786 1.00 94.56 89 ARG A O 1
ATOM 691 N N . ARG A 1 90 ? -17.615 7.272 18.508 1.00 96.44 90 ARG A N 1
ATOM 692 C CA . ARG A 1 90 ? -16.439 6.725 17.818 1.00 96.44 90 ARG A CA 1
ATOM 693 C C . ARG A 1 90 ? -15.165 7.192 18.505 1.00 96.44 90 ARG A C 1
ATOM 695 O O . ARG A 1 90 ? -14.939 8.393 18.637 1.00 96.44 90 ARG A O 1
ATOM 702 N N . VAL A 1 91 ? -14.325 6.251 18.916 1.00 96.88 91 VAL A N 1
ATOM 703 C CA . VAL A 1 91 ? -13.037 6.514 19.570 1.00 96.88 91 VAL A CA 1
ATOM 704 C C . VAL A 1 91 ? -11.924 5.944 18.709 1.00 96.88 91 VAL A C 1
ATOM 706 O O . VAL A 1 91 ? -12.034 4.820 18.233 1.00 96.88 91 VAL A O 1
ATOM 709 N N . LEU A 1 92 ? -10.858 6.712 18.482 1.00 97.69 92 LEU A N 1
ATOM 710 C CA . LEU A 1 92 ? -9.702 6.219 17.736 1.00 97.69 92 LEU A CA 1
ATOM 711 C C . LEU A 1 92 ? -9.045 5.070 18.511 1.00 97.69 92 LEU A C 1
ATOM 713 O O . LEU A 1 92 ? -8.572 5.262 19.632 1.00 97.69 92 LEU A O 1
ATOM 717 N N . ASN A 1 93 ? -8.974 3.898 17.891 1.00 98.06 93 ASN A N 1
ATOM 718 C CA . ASN A 1 93 ? -8.203 2.781 18.403 1.00 98.06 93 ASN A CA 1
ATOM 719 C C . ASN A 1 93 ? -6.737 2.996 18.020 1.00 98.06 93 ASN A C 1
ATOM 721 O O . ASN A 1 93 ? -6.331 2.744 16.883 1.00 98.06 93 ASN A O 1
ATOM 725 N N . VAL A 1 94 ? -5.953 3.522 18.961 1.00 98.12 94 VAL A N 1
ATOM 726 C CA . VAL A 1 94 ? -4.540 3.857 18.734 1.00 98.12 94 VAL A CA 1
ATOM 727 C C . VAL A 1 94 ? -3.725 2.607 18.404 1.00 98.12 94 VAL A C 1
ATOM 729 O O . VAL A 1 94 ? -2.905 2.655 17.496 1.00 98.12 94 VAL A O 1
ATOM 732 N N . VAL A 1 95 ? -3.985 1.486 19.081 1.00 98.12 95 VAL A N 1
ATOM 733 C CA . VAL A 1 95 ? -3.228 0.237 18.905 1.00 98.12 95 VAL A CA 1
ATOM 734 C C . VAL A 1 95 ? -3.408 -0.313 17.491 1.00 98.12 95 VAL A C 1
ATOM 736 O O . VAL A 1 95 ? -2.427 -0.496 16.773 1.00 98.12 95 VAL A O 1
ATOM 739 N N . ASP A 1 96 ? -4.652 -0.497 17.052 1.00 97.69 96 ASP A N 1
ATOM 740 C CA . ASP A 1 96 ? -4.938 -1.029 15.720 1.00 97.69 96 ASP A CA 1
ATOM 741 C C . ASP A 1 96 ? -4.530 -0.040 14.625 1.00 97.69 96 ASP A C 1
ATOM 743 O O . ASP A 1 96 ? -4.051 -0.440 13.563 1.00 97.69 96 ASP A O 1
ATOM 747 N N . THR A 1 97 ? -4.676 1.264 14.883 1.00 98.44 97 THR A N 1
ATOM 748 C CA . THR A 1 97 ? -4.230 2.310 13.956 1.00 98.44 97 THR A CA 1
ATOM 749 C C . THR A 1 97 ? -2.716 2.268 13.754 1.00 98.44 97 THR A C 1
ATOM 751 O O . THR A 1 97 ? -2.260 2.325 12.613 1.00 98.44 97 THR A O 1
ATOM 754 N N . GLU A 1 98 ? -1.926 2.147 14.822 1.00 98.56 98 GLU A N 1
ATOM 755 C CA . GLU A 1 98 ? -0.468 2.014 14.717 1.00 98.56 98 GLU A CA 1
ATOM 756 C C . GLU A 1 98 ? -0.072 0.707 14.019 1.00 98.56 98 GLU A C 1
ATOM 758 O O . GLU A 1 98 ? 0.752 0.736 13.104 1.00 98.56 98 GLU A O 1
ATOM 763 N N . ALA A 1 99 ? -0.734 -0.412 14.331 1.00 98.44 99 ALA A N 1
ATOM 764 C CA . ALA A 1 99 ? -0.508 -1.677 13.630 1.00 98.44 99 ALA A CA 1
ATOM 765 C C . ALA A 1 99 ? -0.792 -1.558 12.118 1.00 98.44 99 ALA A C 1
ATOM 767 O O . ALA A 1 99 ? -0.005 -2.011 11.284 1.00 98.44 99 ALA A O 1
ATOM 768 N N . ALA A 1 100 ? -1.883 -0.892 11.732 1.00 98.56 100 ALA A N 1
ATOM 769 C CA . ALA A 1 100 ? -2.209 -0.643 10.330 1.00 98.56 100 ALA A CA 1
ATOM 770 C C . ALA A 1 100 ? -1.187 0.284 9.644 1.00 98.56 100 ALA A C 1
ATOM 772 O O . ALA A 1 100 ? -0.826 0.054 8.487 1.00 98.56 100 ALA A O 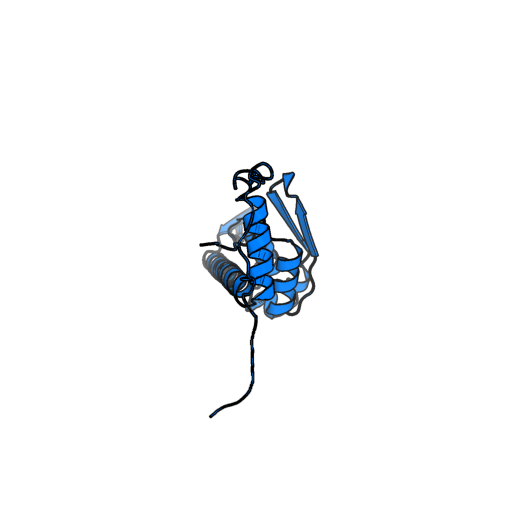1
ATOM 773 N N . LYS A 1 101 ? -0.679 1.309 10.344 1.00 98.62 101 LYS A N 1
ATOM 774 C CA . LYS A 1 101 ? 0.390 2.186 9.833 1.00 98.62 101 LYS A CA 1
ATOM 775 C C . LYS A 1 101 ? 1.694 1.427 9.610 1.00 98.62 101 LYS A C 1
ATOM 777 O O . LYS A 1 101 ? 2.347 1.648 8.591 1.00 98.62 101 LYS A O 1
ATOM 782 N N . GLU A 1 102 ? 2.056 0.521 10.513 1.00 98.62 102 GLU A N 1
ATOM 783 C CA . GLU A 1 102 ? 3.239 -0.325 10.358 1.00 98.62 102 GLU A CA 1
ATOM 784 C C . GLU A 1 102 ? 3.124 -1.201 9.103 1.00 98.62 102 GLU A C 1
ATOM 786 O O . GLU A 1 102 ? 4.035 -1.229 8.272 1.00 98.62 102 GLU A O 1
ATOM 791 N N . LYS A 1 103 ? 1.965 -1.842 8.894 1.00 98.56 103 LYS A N 1
ATOM 792 C CA . LYS A 1 103 ? 1.696 -2.641 7.686 1.00 98.56 103 LYS A CA 1
ATOM 793 C C . LYS A 1 103 ? 1.706 -1.792 6.414 1.00 98.56 103 LYS A C 1
ATOM 795 O O . LYS A 1 103 ? 2.291 -2.208 5.414 1.00 98.56 103 LYS A O 1
ATOM 800 N N . LEU A 1 104 ? 1.151 -0.579 6.456 1.00 98.69 104 LEU A N 1
ATOM 801 C CA . LEU A 1 104 ? 1.231 0.377 5.349 1.00 98.69 104 LEU A CA 1
ATOM 802 C C . LEU A 1 104 ? 2.687 0.732 5.014 1.00 98.69 104 LEU A C 1
ATOM 804 O O . LEU A 1 104 ? 3.059 0.788 3.840 1.00 98.69 104 LEU A O 1
ATOM 808 N N . GLN A 1 105 ? 3.519 0.974 6.029 1.00 98.56 105 GLN A N 1
ATOM 809 C CA . GLN A 1 105 ? 4.928 1.294 5.827 1.00 98.56 105 GLN A CA 1
ATOM 810 C C . GLN A 1 105 ? 5.695 0.096 5.259 1.00 98.56 105 GLN A C 1
ATOM 812 O O . GLN A 1 105 ? 6.441 0.263 4.293 1.00 98.56 105 GLN A O 1
ATOM 817 N N . LYS A 1 106 ? 5.452 -1.114 5.782 1.00 98.44 106 LYS A N 1
ATOM 818 C CA . LYS A 1 106 ? 5.989 -2.363 5.224 1.00 98.44 106 LYS A CA 1
ATOM 819 C C . LYS A 1 106 ? 5.640 -2.494 3.740 1.00 98.44 106 LYS A C 1
ATOM 821 O O . LYS A 1 106 ? 6.529 -2.761 2.938 1.00 98.44 106 LYS A O 1
ATOM 826 N N . LEU A 1 107 ? 4.380 -2.259 3.367 1.00 98.31 107 LEU A N 1
ATOM 827 C CA . LEU A 1 107 ? 3.913 -2.330 1.980 1.00 98.31 107 LEU A CA 1
ATOM 828 C C . LEU A 1 107 ? 4.663 -1.343 1.072 1.00 98.31 107 LEU A C 1
ATOM 830 O O . LEU A 1 107 ? 5.157 -1.729 0.014 1.00 98.31 107 LEU A O 1
ATOM 834 N N . LYS A 1 108 ? 4.798 -0.082 1.504 1.00 98.19 108 LYS A N 1
ATOM 835 C CA . LYS A 1 108 ? 5.522 0.963 0.759 1.00 98.19 108 LYS A CA 1
ATOM 836 C C . LYS A 1 108 ? 6.996 0.610 0.560 1.00 98.19 108 LYS A C 1
ATOM 838 O O . LYS A 1 108 ? 7.500 0.714 -0.555 1.00 98.19 108 LYS A O 1
ATOM 843 N N . THR A 1 109 ? 7.673 0.179 1.623 1.00 98.06 109 THR A N 1
ATOM 844 C CA . THR A 1 109 ? 9.090 -0.201 1.574 1.00 98.06 109 THR A CA 1
ATOM 845 C C . THR A 1 109 ? 9.306 -1.437 0.703 1.00 98.06 109 THR A C 1
ATOM 847 O O . THR A 1 109 ? 10.208 -1.443 -0.134 1.00 98.06 109 THR A O 1
ATOM 850 N N . ALA A 1 110 ? 8.460 -2.460 0.849 1.00 98.19 110 ALA A N 1
ATOM 851 C CA . ALA A 1 110 ? 8.540 -3.672 0.043 1.00 98.19 110 ALA A CA 1
ATOM 852 C C . ALA A 1 110 ? 8.327 -3.379 -1.443 1.00 98.19 110 ALA A C 1
ATOM 854 O O . ALA A 1 110 ? 9.091 -3.873 -2.264 1.00 98.19 110 ALA A O 1
ATOM 855 N N . PHE A 1 111 ? 7.348 -2.537 -1.786 1.00 98.31 111 PHE A N 1
ATOM 856 C CA . PHE A 1 111 ? 7.119 -2.129 -3.169 1.00 98.31 111 PHE A CA 1
ATOM 857 C C . PHE A 1 111 ? 8.326 -1.386 -3.750 1.00 98.31 111 PHE A C 1
ATOM 859 O O . PHE A 1 111 ? 8.777 -1.709 -4.845 1.00 98.31 111 PHE A O 1
ATOM 866 N N . GLN A 1 112 ? 8.895 -0.430 -3.007 1.00 96.88 112 GLN A N 1
ATOM 867 C CA . GLN A 1 112 ? 10.078 0.301 -3.459 1.00 96.88 112 GLN A CA 1
ATOM 868 C C . GLN A 1 112 ? 11.261 -0.642 -3.709 1.00 96.88 112 GLN A C 1
ATOM 870 O O . GLN A 1 112 ? 11.927 -0.524 -4.733 1.00 96.88 112 GLN A O 1
ATOM 875 N N . HIS A 1 113 ? 11.517 -1.582 -2.798 1.00 96.88 113 HIS A N 1
ATOM 876 C CA . HIS A 1 113 ? 12.566 -2.583 -2.981 1.00 96.88 113 HIS A CA 1
ATOM 877 C C . HIS A 1 113 ? 12.278 -3.485 -4.186 1.00 96.88 113 HIS A C 1
ATOM 879 O O . HIS A 1 113 ? 13.151 -3.711 -5.017 1.00 96.88 113 HIS A O 1
ATOM 885 N N . TRP A 1 114 ? 11.041 -3.967 -4.299 1.00 97.75 114 TRP A N 1
ATOM 886 C CA . TRP A 1 114 ? 10.598 -4.831 -5.385 1.00 97.75 114 TRP A CA 1
ATOM 887 C C . TRP A 1 114 ? 10.782 -4.166 -6.750 1.00 97.75 114 TRP A C 1
ATOM 889 O O . TRP A 1 114 ? 11.315 -4.792 -7.659 1.00 97.75 114 TRP A O 1
ATOM 899 N N . VAL A 1 115 ? 10.440 -2.885 -6.905 1.00 96.62 115 VAL A N 1
ATOM 900 C CA . VAL A 1 115 ? 10.632 -2.167 -8.175 1.00 96.62 115 VAL A CA 1
ATOM 901 C C . VAL A 1 115 ? 12.075 -2.281 -8.682 1.00 96.62 115 VAL A C 1
ATOM 903 O O . VAL A 1 115 ? 12.271 -2.543 -9.867 1.00 96.62 115 VAL A O 1
ATOM 906 N N . TRP A 1 116 ? 13.057 -2.175 -7.785 1.00 95.00 116 TRP A N 1
ATOM 907 C CA . TRP A 1 116 ? 14.484 -2.163 -8.122 1.00 95.00 116 TRP A CA 1
ATOM 908 C C . TRP A 1 116 ? 15.187 -3.519 -8.007 1.00 95.00 116 TRP A C 1
ATOM 910 O O . TRP A 1 116 ? 16.384 -3.616 -8.267 1.00 95.00 116 TRP A O 1
ATOM 920 N N . SER A 1 117 ? 14.475 -4.572 -7.600 1.00 95.88 117 SER A N 1
ATOM 921 C CA . SER A 1 117 ? 15.073 -5.897 -7.407 1.00 95.88 117 SER A CA 1
ATOM 922 C C . SER A 1 117 ? 15.260 -6.678 -8.708 1.00 95.88 117 SER A C 1
ATOM 924 O O . SER A 1 117 ? 15.990 -7.665 -8.723 1.00 95.88 117 SER A O 1
ATOM 926 N N . ASP A 1 118 ? 14.571 -6.277 -9.777 1.00 95.62 118 ASP A N 1
ATOM 927 C CA . ASP A 1 118 ? 14.604 -6.927 -11.085 1.00 95.62 118 ASP A CA 1
ATOM 928 C C . ASP A 1 118 ? 15.191 -5.962 -12.136 1.00 95.62 118 ASP A C 1
ATOM 930 O O . ASP A 1 118 ? 14.672 -4.845 -12.279 1.00 95.62 118 ASP A O 1
ATOM 934 N N . PRO A 1 119 ? 16.274 -6.340 -12.848 1.00 93.88 119 PRO A N 1
ATO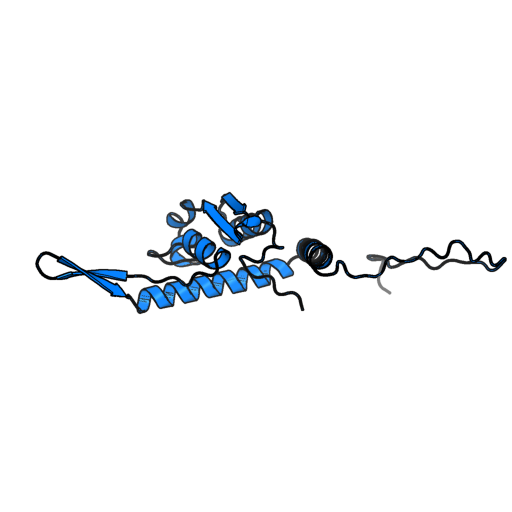M 935 C CA . PRO A 1 119 ? 16.927 -5.463 -13.821 1.00 93.88 119 PRO A CA 1
ATOM 936 C C . PRO A 1 119 ? 16.021 -5.035 -14.981 1.00 93.88 119 PRO A C 1
ATOM 938 O O . PRO A 1 119 ? 16.029 -3.864 -15.360 1.00 93.88 119 PRO A O 1
ATOM 941 N N . ASP A 1 120 ? 15.200 -5.943 -15.512 1.00 95.19 120 ASP A N 1
ATOM 942 C CA . ASP A 1 120 ? 14.348 -5.657 -16.669 1.00 95.19 120 ASP A CA 1
ATOM 943 C C . ASP A 1 120 ? 13.231 -4.671 -16.292 1.00 95.19 120 ASP A C 1
ATOM 945 O O . ASP A 1 120 ? 12.964 -3.692 -17.002 1.00 95.19 120 ASP A O 1
ATOM 949 N N . ARG A 1 121 ? 12.606 -4.877 -15.126 1.00 96.31 121 ARG A N 1
ATOM 950 C CA . ARG A 1 121 ? 11.627 -3.956 -14.536 1.00 96.31 121 ARG A CA 1
ATOM 951 C C . ARG A 1 121 ? 12.253 -2.597 -14.240 1.00 96.31 121 ARG A C 1
ATOM 953 O O . ARG A 1 121 ? 11.654 -1.579 -14.594 1.00 96.31 121 ARG A O 1
ATOM 960 N N . THR A 1 122 ? 13.445 -2.580 -13.645 1.00 94.00 122 THR A N 1
ATOM 961 C CA . THR A 1 122 ? 14.210 -1.364 -13.324 1.00 94.00 122 THR A CA 1
ATOM 962 C C . THR A 1 122 ? 14.454 -0.518 -14.569 1.00 94.00 122 THR A C 1
ATOM 964 O O . THR A 1 122 ? 14.095 0.660 -14.597 1.00 94.00 122 THR A O 1
ATOM 967 N N . ASP A 1 123 ? 14.990 -1.122 -15.628 1.00 93.25 123 ASP A N 1
ATOM 968 C CA . ASP A 1 123 ? 15.306 -0.432 -16.877 1.00 93.25 123 ASP A CA 1
ATOM 969 C C . ASP A 1 123 ? 14.053 0.095 -17.585 1.00 93.25 123 ASP A C 1
ATOM 971 O O . ASP A 1 123 ? 14.054 1.191 -18.159 1.00 93.25 123 ASP A O 1
ATOM 975 N N . ARG A 1 124 ? 12.964 -0.681 -17.573 1.00 96.38 124 ARG A N 1
ATOM 976 C CA . ARG A 1 124 ? 11.681 -0.268 -18.153 1.00 96.38 124 ARG A CA 1
ATOM 977 C C . ARG A 1 124 ? 11.093 0.928 -17.404 1.00 96.38 124 ARG A C 1
ATOM 979 O O . ARG A 1 124 ? 10.712 1.912 -18.031 1.00 96.38 124 ARG A O 1
ATOM 986 N N . LEU A 1 125 ? 11.036 0.856 -16.077 1.00 94.69 125 LEU A N 1
ATOM 987 C CA . LEU A 1 125 ? 10.478 1.909 -15.228 1.00 94.69 125 LEU A CA 1
ATOM 988 C C . LEU A 1 125 ? 11.350 3.171 -15.217 1.00 94.69 125 LEU A C 1
ATOM 990 O O . LEU A 1 125 ? 10.817 4.279 -15.241 1.00 94.69 125 LEU A O 1
ATOM 994 N N . GLY A 1 126 ? 12.675 3.021 -15.278 1.00 93.50 126 GLY A N 1
ATOM 995 C CA . GLY A 1 126 ? 13.606 4.135 -15.448 1.00 93.50 126 GLY A CA 1
ATOM 996 C C . GLY A 1 126 ? 13.387 4.890 -16.762 1.00 93.50 126 GLY A C 1
ATOM 997 O O . GLY A 1 126 ? 13.412 6.120 -16.771 1.00 93.50 126 GLY A O 1
ATOM 998 N N . ARG A 1 127 ? 13.104 4.178 -17.864 1.00 92.12 127 ARG A N 1
ATOM 999 C CA . ARG A 1 127 ? 12.719 4.800 -19.143 1.00 92.12 127 ARG A CA 1
ATOM 1000 C C . ARG A 1 127 ? 11.405 5.565 -19.039 1.00 92.12 127 ARG A C 1
ATOM 1002 O O . ARG A 1 127 ? 11.399 6.745 -19.355 1.00 92.12 127 ARG A O 1
ATOM 1009 N N . VAL A 1 128 ? 10.349 4.947 -18.502 1.00 92.38 128 VAL A N 1
ATOM 1010 C CA . VAL A 1 128 ? 9.050 5.620 -18.299 1.00 92.38 128 VAL A CA 1
ATOM 1011 C C . VAL A 1 128 ? 9.213 6.902 -17.479 1.00 92.38 128 VAL A C 1
ATOM 1013 O O . VAL A 1 128 ? 8.687 7.949 -17.851 1.00 92.38 128 VAL A O 1
ATOM 1016 N N . TYR A 1 129 ? 9.983 6.844 -16.391 1.00 90.88 129 TYR A N 1
ATOM 1017 C CA . TYR A 1 129 ? 10.285 8.018 -15.579 1.00 90.88 129 TYR A CA 1
ATOM 1018 C C . TYR A 1 129 ? 11.013 9.104 -16.390 1.00 90.88 129 TYR A C 1
ATOM 1020 O O . TYR A 1 129 ? 10.597 10.262 -16.396 1.00 90.88 129 TYR A O 1
ATOM 1028 N N . ASN A 1 130 ? 12.083 8.747 -17.102 1.00 89.44 130 ASN A N 1
ATOM 1029 C CA . ASN A 1 130 ? 12.851 9.701 -17.900 1.00 89.44 130 ASN A CA 1
ATOM 1030 C C . ASN A 1 130 ? 12.023 10.316 -19.034 1.00 89.44 130 ASN A C 1
ATOM 1032 O O . ASN A 1 130 ? 12.106 11.520 -19.245 1.00 89.44 130 ASN A O 1
ATOM 1036 N N . ASP A 1 131 ? 11.198 9.539 -19.727 1.00 88.62 131 ASP A N 1
ATOM 1037 C CA . ASP A 1 131 ? 10.375 10.041 -20.830 1.00 88.62 131 ASP A CA 1
ATOM 1038 C C . ASP A 1 131 ? 9.319 11.045 -20.336 1.00 88.62 131 ASP A C 1
ATOM 1040 O O . ASP A 1 131 ? 9.036 12.039 -21.005 1.00 88.62 131 ASP A O 1
ATOM 1044 N N . LEU A 1 132 ? 8.779 10.831 -19.130 1.00 85.94 132 LEU A N 1
ATOM 1045 C CA . LEU A 1 132 ? 7.799 11.729 -18.516 1.00 85.94 132 LEU A CA 1
ATOM 1046 C C . LEU A 1 132 ? 8.424 13.011 -17.947 1.00 85.94 132 LEU A C 1
ATOM 1048 O O . LEU A 1 132 ? 7.817 14.076 -18.053 1.00 85.94 132 LEU A O 1
ATOM 1052 N N . PHE A 1 133 ? 9.614 12.928 -17.341 1.00 82.31 133 PHE A N 1
ATOM 1053 C CA . PHE A 1 133 ? 10.197 14.042 -16.576 1.00 82.31 133 PHE A CA 1
ATOM 1054 C C . PHE A 1 133 ? 11.416 14.714 -17.227 1.00 82.31 133 PHE A C 1
ATOM 1056 O O . PHE A 1 133 ? 11.685 15.875 -16.934 1.00 82.31 133 PHE A O 1
ATOM 1063 N N . ASN A 1 134 ? 12.131 14.044 -18.135 1.00 66.94 134 ASN A N 1
ATOM 1064 C CA . ASN A 1 134 ? 13.329 14.566 -18.812 1.00 66.94 134 ASN A CA 1
ATOM 1065 C C . ASN A 1 134 ? 13.073 14.985 -20.268 1.00 66.94 134 ASN A C 1
ATOM 1067 O O . ASN A 1 134 ? 14.001 15.028 -21.076 1.00 66.94 134 ASN A O 1
ATOM 10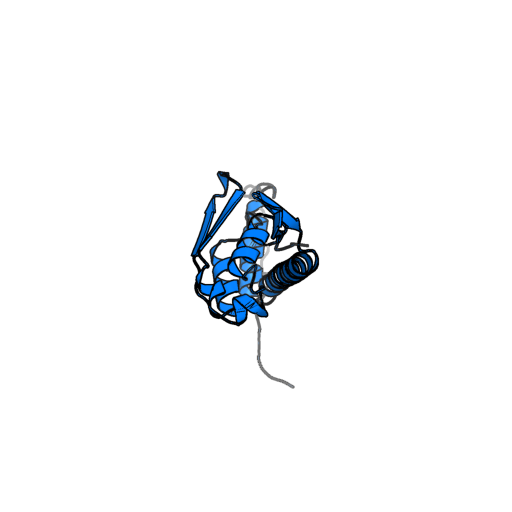71 N N . ASN A 1 135 ? 11.849 15.403 -20.603 1.00 52.38 135 ASN A N 1
ATOM 1072 C CA . ASN A 1 135 ? 11.488 15.923 -21.931 1.00 52.38 135 ASN A CA 1
ATOM 1073 C C . ASN A 1 135 ? 12.136 17.300 -22.276 1.00 52.38 135 ASN A C 1
ATOM 1075 O O . ASN A 1 135 ? 11.641 18.046 -23.117 1.00 52.38 135 ASN A O 1
ATOM 1079 N N . ILE A 1 136 ? 13.257 17.648 -21.626 1.00 45.03 136 ILE A N 1
ATOM 1080 C CA . ILE A 1 136 ? 14.137 18.793 -21.910 1.00 45.03 136 ILE A CA 1
ATOM 1081 C C . ILE A 1 136 ? 15.567 18.280 -22.170 1.00 45.03 136 ILE A C 1
ATOM 1083 O O . ILE A 1 136 ? 16.539 18.749 -21.584 1.00 45.03 136 ILE A O 1
ATOM 1087 N N . VAL A 1 137 ? 15.734 17.304 -23.063 1.00 42.78 137 VAL A N 1
ATOM 1088 C CA . VAL A 1 137 ? 17.001 17.200 -23.802 1.00 42.78 137 VAL A CA 1
ATOM 1089 C C . VAL A 1 137 ? 16.827 18.041 -25.069 1.00 42.78 137 VAL A C 1
ATOM 1091 O O . VAL A 1 137 ? 15.878 17.795 -25.819 1.00 42.78 137 VAL A O 1
ATOM 1094 N N . PRO A 1 138 ? 17.682 19.053 -25.326 1.00 43.28 138 PRO A N 1
ATOM 1095 C CA . PRO A 1 138 ? 17.596 19.862 -26.533 1.00 43.28 138 PRO A CA 1
ATOM 1096 C C . PRO A 1 138 ? 17.573 18.961 -27.764 1.00 43.28 138 PRO A C 1
ATOM 1098 O O . PRO A 1 138 ? 18.349 18.005 -27.848 1.00 43.28 138 PRO A O 1
ATOM 1101 N N . ARG A 1 139 ? 16.706 19.292 -28.728 1.00 39.97 139 ARG A N 1
ATOM 1102 C CA . ARG A 1 139 ? 16.736 18.746 -30.090 1.00 39.97 139 ARG A CA 1
ATOM 1103 C C . ARG A 1 139 ? 18.197 18.636 -30.527 1.00 39.97 139 ARG A C 1
ATOM 1105 O O . ARG A 1 139 ? 18.859 19.661 -30.686 1.00 39.97 139 ARG A O 1
ATOM 1112 N N . ARG A 1 140 ? 18.710 17.415 -30.711 1.00 40.50 140 ARG A N 1
ATOM 1113 C CA . ARG A 1 140 ? 19.981 17.230 -31.413 1.00 40.50 140 ARG A CA 1
ATOM 1114 C C . ARG A 1 140 ? 19.762 17.778 -32.819 1.00 40.50 140 ARG A C 1
ATOM 1116 O O . ARG A 1 140 ? 19.088 17.145 -33.626 1.00 40.50 140 ARG A O 1
ATOM 1123 N N . PHE A 1 141 ? 20.276 18.977 -33.086 1.00 39.50 141 PHE A N 1
ATOM 1124 C CA . PHE A 1 141 ? 20.499 19.433 -34.449 1.00 39.50 141 PHE A CA 1
ATOM 1125 C C . PHE A 1 141 ? 21.421 18.398 -35.085 1.00 39.50 141 PHE A C 1
ATOM 1127 O O . PHE A 1 141 ? 22.593 18.297 -34.722 1.00 39.50 141 PHE A O 1
ATOM 1134 N N . ASN A 1 142 ? 20.867 17.574 -35.971 1.00 42.97 142 ASN A N 1
ATOM 1135 C CA . ASN A 1 142 ? 21.670 16.713 -36.814 1.00 42.97 142 ASN A CA 1
ATOM 1136 C C . ASN A 1 142 ? 22.432 17.653 -37.752 1.00 42.97 142 ASN A C 1
ATOM 1138 O O . ASN A 1 142 ? 21.835 18.319 -38.597 1.00 42.97 142 ASN A O 1
ATOM 1142 N N . GLY A 1 143 ? 23.731 17.804 -37.511 1.00 41.50 143 GLY A N 1
ATOM 1143 C CA . GLY A 1 143 ? 24.626 18.677 -38.262 1.00 41.50 143 GLY A CA 1
ATOM 1144 C C . GLY A 1 143 ? 24.940 18.137 -39.656 1.00 41.50 143 GLY A C 1
ATOM 1145 O O . GLY A 1 143 ? 26.105 18.111 -40.040 1.00 41.50 143 GLY A O 1
ATOM 1146 N N . ASP A 1 144 ? 23.921 17.761 -40.433 1.00 47.50 144 ASP A N 1
ATOM 1147 C CA . ASP A 1 144 ? 24.034 17.265 -41.816 1.00 47.50 144 ASP A CA 1
ATOM 1148 C C . ASP A 1 144 ? 24.560 18.328 -42.810 1.00 47.50 144 ASP A C 1
ATOM 1150 O O . ASP A 1 144 ? 24.575 18.112 -44.020 1.00 47.50 144 ASP A O 1
ATOM 1154 N N . HIS A 1 145 ? 25.055 19.470 -42.317 1.00 45.25 145 HIS A N 1
ATOM 1155 C CA . HIS A 1 145 ? 25.758 20.477 -43.110 1.00 45.25 145 HIS A CA 1
ATOM 1156 C C . HIS A 1 145 ? 27.268 20.575 -42.808 1.00 45.25 145 HIS A C 1
ATOM 1158 O O . HIS A 1 145 ? 27.902 21.576 -43.135 1.00 45.25 145 HIS A O 1
ATOM 1164 N N . LEU A 1 146 ? 27.904 19.549 -42.235 1.00 34.59 146 LEU A N 1
ATOM 1165 C CA . LEU A 1 146 ? 29.370 19.478 -42.236 1.00 34.59 146 LEU A CA 1
ATOM 1166 C C . LEU A 1 146 ? 29.855 18.263 -43.030 1.00 34.59 146 LEU A C 1
ATOM 1168 O O . LEU A 1 146 ? 30.182 17.211 -42.491 1.00 34.59 146 LEU A O 1
ATOM 1172 N N . ARG A 1 147 ? 29.914 18.424 -44.357 1.00 34.28 147 ARG A N 1
ATOM 1173 C CA . ARG A 1 147 ? 30.743 17.559 -45.201 1.00 34.28 147 ARG A CA 1
ATOM 1174 C C . ARG A 1 147 ? 32.207 17.875 -44.915 1.00 34.28 147 ARG A C 1
ATOM 1176 O O . ARG A 1 147 ? 32.660 18.971 -45.232 1.00 34.28 147 ARG A O 1
ATOM 1183 N N . LEU A 1 148 ? 32.948 16.902 -44.395 1.00 33.09 148 LEU A N 1
ATOM 1184 C CA . LEU A 1 148 ? 34.409 16.892 -44.447 1.00 33.09 148 LEU A CA 1
ATOM 1185 C C . LEU A 1 148 ? 34.881 15.538 -45.011 1.00 33.09 148 LEU A C 1
ATOM 1187 O O . LEU A 1 148 ? 34.401 14.497 -44.557 1.00 33.09 148 LEU A O 1
ATOM 1191 N N . PRO A 1 149 ? 35.760 15.526 -46.032 1.00 33.78 149 PRO A N 1
ATOM 1192 C CA . PRO A 1 149 ? 36.216 14.304 -46.682 1.00 33.78 149 PRO A CA 1
ATOM 1193 C C . PRO A 1 149 ? 37.382 13.652 -45.919 1.00 33.78 149 PRO A C 1
ATOM 1195 O O . PRO A 1 149 ? 38.367 14.312 -45.612 1.00 33.78 149 PRO A O 1
ATOM 1198 N N . GLY A 1 150 ? 37.290 12.334 -45.707 1.00 32.75 150 GLY A N 1
ATOM 1199 C CA . GLY A 1 150 ? 38.431 11.435 -45.484 1.00 32.75 150 GLY A CA 1
ATOM 1200 C C . GLY A 1 150 ? 38.953 11.277 -44.048 1.00 32.75 150 GLY A C 1
ATOM 1201 O O . GLY A 1 150 ? 39.818 12.033 -43.630 1.00 32.75 150 GLY A O 1
ATOM 1202 N N . ALA A 1 151 ? 38.516 10.219 -43.351 1.00 30.28 151 ALA A N 1
ATOM 1203 C CA . ALA A 1 151 ? 39.349 9.334 -42.512 1.00 30.28 151 ALA A CA 1
ATOM 1204 C C . ALA A 1 151 ? 38.485 8.211 -41.898 1.00 30.28 151 ALA A C 1
ATOM 1206 O O . ALA A 1 151 ? 37.404 8.452 -41.368 1.00 30.28 151 ALA A O 1
ATOM 1207 N N . SER A 1 152 ? 38.961 6.974 -42.021 1.00 33.31 152 SER A N 1
ATOM 1208 C CA . SER A 1 152 ? 38.289 5.716 -41.676 1.00 33.31 152 SER A CA 1
ATOM 1209 C C . SER A 1 152 ? 38.080 5.464 -40.175 1.00 33.31 152 SER A C 1
ATOM 1211 O O . SER A 1 152 ? 38.919 5.828 -39.361 1.00 33.31 152 SER A O 1
ATOM 1213 N N . GLY A 1 153 ? 37.069 4.638 -39.861 1.00 35.34 153 GLY A N 1
ATOM 1214 C CA . GLY A 1 153 ? 37.273 3.481 -38.975 1.00 35.34 153 GLY A CA 1
ATOM 1215 C C . GLY A 1 153 ? 36.668 3.510 -37.566 1.00 35.34 153 GLY A C 1
ATOM 1216 O O . GLY A 1 153 ? 37.351 3.820 -36.604 1.00 35.34 153 GLY A O 1
ATOM 1217 N N . ALA A 1 154 ? 35.422 3.035 -37.473 1.00 36.53 154 ALA A N 1
ATOM 1218 C CA . ALA A 1 154 ? 34.908 2.105 -36.457 1.00 36.53 154 ALA A CA 1
ATOM 1219 C C . ALA A 1 154 ? 35.166 2.375 -34.957 1.00 36.53 154 ALA A C 1
ATOM 1221 O O . ALA A 1 154 ? 36.169 1.931 -34.420 1.00 36.53 154 ALA A O 1
ATOM 1222 N N . PHE A 1 155 ? 34.145 2.868 -34.244 1.00 33.47 155 PHE A N 1
ATOM 1223 C CA . PHE A 1 155 ? 33.853 2.441 -32.867 1.00 33.47 155 PHE A CA 1
ATOM 1224 C C . PHE A 1 155 ? 32.338 2.470 -32.628 1.00 33.47 155 PHE A C 1
ATOM 1226 O O . PHE A 1 155 ? 31.744 3.509 -32.362 1.00 33.47 155 PHE A O 1
ATOM 1233 N N . SER A 1 156 ? 31.705 1.304 -32.722 1.00 45.03 156 SER A N 1
ATOM 1234 C CA . SER A 1 156 ? 30.428 1.037 -32.067 1.00 45.03 156 SER A CA 1
ATOM 1235 C C . SER A 1 156 ? 30.598 -0.272 -31.330 1.00 45.03 156 SER A C 1
ATOM 1237 O O . SER A 1 156 ? 30.873 -1.280 -31.974 1.00 45.03 156 SER A O 1
ATOM 1239 N N . LEU A 1 157 ? 30.516 -0.230 -30.000 1.00 36.03 157 LEU A N 1
ATOM 1240 C CA . LEU A 1 157 ? 30.186 -1.370 -29.149 1.00 36.03 157 LEU A CA 1
ATOM 1241 C C . LEU A 1 157 ? 30.178 -0.929 -27.678 1.00 36.03 157 LEU A C 1
ATOM 1243 O O . LEU A 1 157 ? 31.190 -0.468 -27.161 1.00 36.03 157 LEU A O 1
ATOM 1247 N N . TYR A 1 158 ? 29.072 -1.204 -26.986 1.00 36.88 158 TYR A N 1
ATOM 1248 C CA . TYR A 1 158 ? 29.156 -1.820 -25.664 1.00 36.88 158 TYR A CA 1
ATOM 1249 C C . TYR A 1 158 ? 28.351 -3.116 -25.687 1.00 36.88 158 TYR A C 1
ATOM 1251 O O . TYR A 1 158 ? 27.176 -3.140 -26.051 1.00 36.88 158 TYR A O 1
ATOM 1259 N N . GLY A 1 159 ? 29.064 -4.202 -25.386 1.00 35.00 159 GLY A N 1
ATOM 1260 C CA . GLY A 1 159 ? 28.610 -5.578 -25.479 1.00 35.00 159 GLY A CA 1
ATOM 1261 C C . GLY A 1 159 ? 28.192 -6.131 -24.124 1.00 35.00 159 GLY A C 1
ATOM 1262 O O . GLY A 1 159 ? 28.952 -6.110 -23.156 1.00 35.00 159 GLY A O 1
ATOM 1263 N N . HIS A 1 160 ? 26.994 -6.696 -24.095 1.00 46.44 160 HIS A N 1
ATOM 1264 C CA . HIS A 1 160 ? 26.569 -7.659 -23.096 1.00 46.44 160 HIS A CA 1
ATOM 1265 C C . HIS A 1 160 ? 27.322 -8.983 -23.346 1.00 46.44 160 HIS A C 1
ATOM 1267 O O . HIS A 1 160 ? 27.063 -9.700 -24.301 1.00 46.44 160 HIS A O 1
ATOM 1273 N N . GLN A 1 161 ? 28.299 -9.266 -22.483 1.00 43.16 161 GLN A N 1
ATOM 1274 C CA . GLN A 1 161 ? 28.922 -10.572 -22.218 1.00 43.16 161 GLN A CA 1
ATOM 1275 C C . GLN A 1 161 ? 29.524 -11.374 -23.395 1.00 43.16 161 GLN A C 1
ATOM 1277 O O . GLN A 1 161 ? 28.870 -12.191 -24.037 1.00 43.16 161 GLN A O 1
ATOM 1282 N N . LYS A 1 162 ? 30.861 -11.336 -23.491 1.00 40.44 162 LYS A N 1
ATOM 1283 C CA . LYS A 1 162 ? 31.643 -12.543 -23.808 1.00 40.44 162 LYS A CA 1
ATOM 1284 C C . LYS A 1 162 ? 31.784 -13.373 -22.525 1.00 40.44 162 LYS A C 1
ATOM 1286 O O . LYS A 1 162 ? 32.448 -12.939 -21.588 1.00 40.44 162 LYS A O 1
ATOM 1291 N N . ARG A 1 163 ? 31.187 -14.566 -22.486 1.00 40.00 163 ARG A N 1
ATOM 1292 C CA . ARG A 1 163 ? 31.626 -15.672 -21.616 1.00 40.00 163 ARG A CA 1
ATOM 1293 C C . ARG A 1 163 ? 32.418 -16.648 -22.478 1.00 40.00 163 ARG A C 1
ATOM 1295 O O . ARG A 1 163 ? 31.924 -17.056 -23.523 1.00 40.00 163 ARG A O 1
ATOM 1302 N N . GLY A 1 164 ? 33.623 -17.013 -22.044 1.00 31.48 164 GLY A N 1
ATOM 1303 C CA . GLY A 1 164 ? 34.475 -17.929 -22.796 1.00 31.48 164 GLY A CA 1
ATOM 1304 C C . GLY A 1 164 ? 35.853 -18.167 -22.183 1.00 31.48 164 GLY A C 1
ATOM 1305 O O . GLY A 1 164 ? 36.843 -17.805 -22.794 1.00 31.48 164 GLY A O 1
ATOM 1306 N N . ILE A 1 165 ? 35.863 -18.841 -21.030 1.00 34.38 165 ILE A N 1
ATOM 1307 C CA . ILE A 1 165 ? 36.902 -19.786 -20.584 1.00 34.38 165 ILE A CA 1
ATOM 1308 C C . ILE A 1 165 ? 38.203 -19.201 -19.994 1.00 34.38 165 ILE A C 1
ATOM 1310 O O . ILE A 1 165 ? 38.899 -18.360 -20.544 1.00 34.38 165 ILE A O 1
ATOM 1314 N N . TRP A 1 166 ? 38.484 -19.743 -18.814 1.00 30.95 166 TRP A N 1
ATOM 1315 C CA . TRP A 1 166 ? 39.605 -19.577 -17.904 1.00 30.95 166 TRP A CA 1
ATOM 1316 C C . TRP A 1 166 ? 40.886 -20.246 -18.441 1.00 30.95 166 TRP A C 1
ATOM 1318 O O . TRP A 1 166 ? 40.884 -21.460 -18.651 1.00 30.95 166 TRP A O 1
ATOM 1328 N N . ARG A 1 167 ? 41.958 -19.467 -18.635 1.00 35.56 167 ARG A N 1
ATOM 1329 C CA . ARG A 1 167 ? 43.338 -19.667 -18.136 1.00 35.56 167 ARG A CA 1
ATOM 1330 C C . ARG A 1 167 ? 44.225 -18.501 -18.556 1.00 35.56 167 ARG A C 1
ATOM 1332 O O . ARG A 1 167 ? 44.084 -18.055 -19.713 1.00 35.56 167 ARG A O 1
#

Solvent-accessible surface area (backbone atoms only — not comparable to full-atom values): 10234 Å² total; per-residue (Å²): 136,88,82,65,51,68,56,43,88,73,60,57,59,66,56,58,38,48,50,40,31,75,75,61,75,39,90,55,50,64,50,75,41,78,93,72,71,38,58,48,63,53,31,73,69,28,63,78,37,66,52,16,27,57,74,45,19,27,85,94,44,19,23,35,56,39,47,37,26,41,33,58,74,50,79,71,79,41,67,43,78,42,83,53,88,95,47,74,43,78,41,79,36,63,68,62,20,51,55,39,44,51,25,39,51,51,52,47,52,50,49,34,51,55,51,65,70,36,71,70,55,31,56,51,51,52,46,49,44,42,65,72,72,52,80,80,65,76,81,78,76,77,69,85,81,67,88,77,88,89,84,86,83,88,89,87,85,88,79,86,72,90,83,84,83,92,131

Radius of gyration: 24.4 Å; Cα contacts (8 Å, |Δi|>4): 194; chains: 1; bounding box: 72×40×73 Å

Foldseek 3Di:
DDFDFQLDLLDDPVLVQVLCCVQPVDGWDKDADSVVSAIDTGPVVQQVDCCQCPVLAHNQQTNRNLSRCRSSVHQDWDWDWDDDPVDIDTDTPPVRSVRRNVSSVVSRVSSRCVCPVDPVSVVVSVVSVCVVPVPPPPPPPPPPVDDDDDDDDDDDDDDDDDDDDDD

Mean predicted aligned error: 10.58 Å

Sequence (167 aa):
DITARLGAPWIPATDVVAFVKESMGAEIKIHHMPELASWTVEARQLGWIAAGTSEWGTERRHAGELLADALNSRVPQIFDTIPDGQTERRVLNVVDTEAAKEKLQKLKTAFQHWVWSDPDRTDRLGRVYNDLFNNIVPRRFNGDHLRLPGASGAFSLYGHQKRGIWR

Secondary structure (DSSP, 8-state):
-----TT-TTS-HHHHHHHHHHHHS---EEEEEGGGTEEEEE-GGGGGSHIIIIISSBTTB-HHHHHHHHHTT-----EEEEEETTEEEEEE-HHHHHHHHHHHHHHHHHHHHHHHHSHHHHHHHHHHHHHHH---S------TT--------------S-------

pLDDT: mean 83.65, std 22.95, range [30.28, 98.69]